Protein AF-A0A671UF10-F1 (afdb_monomer)

Solvent-accessible surface area (backbone atoms only — not comparable to full-atom values): 6852 Å² total; per-residue (Å²): 140,63,80,76,67,70,68,73,80,75,72,84,61,90,75,66,85,94,62,74,87,76,65,87,87,72,61,80,42,65,37,78,41,64,54,100,91,39,79,42,22,31,14,27,54,78,49,103,89,40,70,48,58,39,93,83,57,36,94,18,5,29,61,41,69,54,97,91,36,71,48,23,28,34,58,53,60,46,94,61,75,81,38,90,89,48,62,73,39,55,48,58,38,77,83,45,44,72,60,53,51,47,54,38,50,77,71,75,100

Organism: Sparus aurata (NCBI:txid8175)

Nearest PDB structures (foldseek):
  1op0-assembly1_A  TM=9.049E-01  e=2.643E-02  Deinagkistrodon acutus
  5xrf-assembly1_A  TM=8.864E-01  e=2.195E-02  Deinagkistrodon acutus
  1bqy-assembly1_B  TM=8.274E-01  e=2.063E-02  Trimeresurus stejnegeri
  5ms4-assembly1_A  TM=7.599E-01  e=1.257E-02  Homo sapiens
  4gso-assembly1_A  TM=8.144E-01  e=2.484E-02  Bothrops jararacussu

Foldseek 3Di:
DDPVVVVVPPPPDDDDVVDDDDPPPPQVQWDFDADPVGGAEIWGCPDPPDTFAEPVTGPWGHFDDDPNDRQWTFYDWDPVQPDPVIHGDTHGVVVCVVVVVVVCVVVPD

Structure (mmCIF, N/CA/C/O backbone):
data_AF-A0A671UF10-F1
#
_entry.id   AF-A0A671UF10-F1
#
loop_
_atom_site.group_PDB
_atom_site.id
_atom_site.type_symbol
_atom_site.label_atom_id
_atom_site.label_alt_id
_atom_site.label_comp_id
_atom_site.label_asym_id
_atom_site.l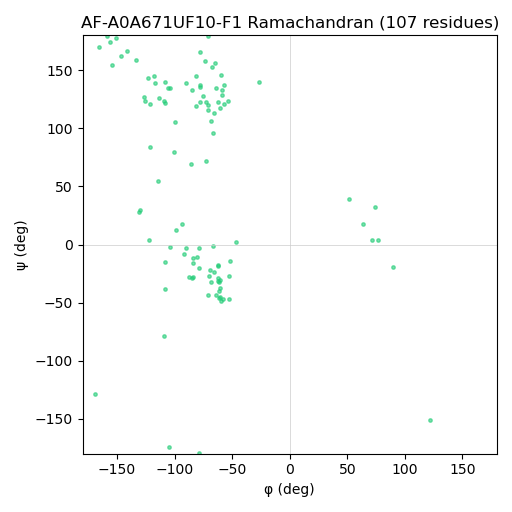abel_entity_id
_atom_site.label_seq_id
_atom_site.pdbx_PDB_ins_code
_atom_site.Cartn_x
_atom_site.Cartn_y
_atom_site.Cartn_z
_atom_site.occupancy
_atom_site.B_iso_or_equiv
_atom_site.auth_seq_id
_atom_site.auth_comp_id
_atom_site.auth_asym_id
_atom_site.auth_atom_id
_atom_site.pdbx_PDB_model_num
ATOM 1 N N . MET A 1 1 ? -11.499 -0.348 -40.374 1.00 45.34 1 MET A N 1
ATOM 2 C CA . MET A 1 1 ? -10.829 0.485 -39.352 1.00 45.34 1 MET A CA 1
ATOM 3 C C . MET A 1 1 ? -11.892 0.785 -38.306 1.00 45.34 1 MET A C 1
ATOM 5 O O . MET A 1 1 ? -12.776 1.582 -38.576 1.00 45.34 1 MET A O 1
ATOM 9 N N . SER A 1 2 ? -11.969 -0.028 -37.249 1.00 43.47 2 SER A N 1
ATOM 10 C CA . SER A 1 2 ? -13.152 -0.080 -36.374 1.00 43.47 2 SER A CA 1
ATOM 11 C C . SER A 1 2 ? -13.031 0.918 -35.226 1.00 43.47 2 SER A C 1
ATOM 13 O O . SER A 1 2 ? -11.970 1.027 -34.615 1.00 43.47 2 SER A O 1
ATOM 15 N N . LEU A 1 3 ? -14.145 1.581 -34.911 1.00 40.16 3 LEU A N 1
ATOM 16 C CA . LEU A 1 3 ? -14.349 2.549 -33.823 1.00 40.16 3 LEU A CA 1
ATOM 17 C C . LEU A 1 3 ? -13.897 2.038 -32.434 1.00 40.16 3 LEU A C 1
ATOM 19 O O . LEU A 1 3 ? -13.691 2.826 -31.519 1.00 40.16 3 LEU A O 1
ATOM 23 N N . HIS A 1 4 ? -13.663 0.730 -32.299 1.00 47.31 4 HIS A N 1
ATOM 24 C CA . HIS A 1 4 ? -13.093 0.091 -31.111 1.00 47.31 4 HIS A CA 1
ATOM 25 C C . HIS A 1 4 ? -11.636 0.495 -30.826 1.00 47.31 4 HIS A C 1
ATOM 27 O O . HIS A 1 4 ? -11.209 0.428 -29.680 1.00 47.31 4 HIS A O 1
ATOM 33 N N . PHE A 1 5 ? -10.873 0.938 -31.832 1.00 46.03 5 PHE A N 1
ATOM 34 C CA . PHE A 1 5 ? -9.475 1.346 -31.636 1.00 46.03 5 PHE A CA 1
ATOM 35 C C . PHE A 1 5 ? -9.345 2.757 -31.035 1.00 46.03 5 PHE A C 1
ATOM 37 O O . PHE A 1 5 ? -8.326 3.085 -30.440 1.00 46.03 5 PHE A O 1
ATOM 44 N N . LEU A 1 6 ? -10.389 3.588 -31.150 1.00 37.62 6 LEU A N 1
ATOM 45 C CA . LEU A 1 6 ? -10.364 4.982 -30.692 1.00 37.62 6 LEU A CA 1
ATOM 46 C C . LEU A 1 6 ? -10.671 5.131 -29.189 1.00 37.62 6 LEU A C 1
ATOM 48 O O . LEU A 1 6 ? -10.370 6.166 -28.606 1.00 37.62 6 LEU A O 1
ATOM 52 N N . LEU A 1 7 ? -11.228 4.098 -28.542 1.00 42.12 7 LEU A N 1
ATOM 53 C CA . LEU A 1 7 ? -11.557 4.130 -27.110 1.00 42.12 7 LEU A CA 1
ATOM 54 C C . LEU A 1 7 ? -10.367 3.774 -26.194 1.00 42.12 7 LEU A C 1
ATOM 56 O O . LEU A 1 7 ? -10.441 3.992 -24.990 1.00 42.12 7 LEU A O 1
ATOM 60 N N . MET A 1 8 ? -9.266 3.255 -26.749 1.00 41.03 8 MET A N 1
ATOM 61 C CA . MET A 1 8 ? -8.054 2.889 -25.993 1.00 41.03 8 MET A CA 1
ATOM 62 C C . MET A 1 8 ? -7.159 4.091 -25.630 1.00 41.03 8 MET A C 1
ATOM 64 O O . MET A 1 8 ? -6.158 3.915 -24.948 1.00 41.03 8 MET A O 1
ATOM 68 N N . ILE A 1 9 ? -7.493 5.314 -26.063 1.00 46.25 9 ILE A N 1
ATOM 69 C CA . ILE A 1 9 ? -6.619 6.497 -25.921 1.00 46.25 9 ILE A CA 1
ATOM 70 C C . ILE A 1 9 ? -6.845 7.280 -24.605 1.00 46.25 9 ILE A C 1
ATOM 72 O O . ILE A 1 9 ? -6.116 8.225 -24.331 1.00 46.25 9 ILE A O 1
ATOM 76 N N . LEU A 1 10 ? -7.797 6.905 -23.739 1.00 36.50 10 LEU A N 1
ATOM 77 C CA . LEU A 1 10 ? -8.105 7.687 -22.521 1.00 36.50 10 LEU A CA 1
ATOM 78 C C . LEU A 1 10 ? -8.160 6.883 -21.211 1.00 36.50 10 LEU A C 1
ATOM 80 O O . LEU A 1 10 ? -8.845 7.281 -20.273 1.00 36.50 10 LEU A O 1
ATOM 84 N N . ALA A 1 11 ? -7.403 5.791 -21.101 1.00 41.97 11 ALA A N 1
ATOM 85 C CA . ALA A 1 11 ? -7.036 5.247 -19.794 1.00 41.9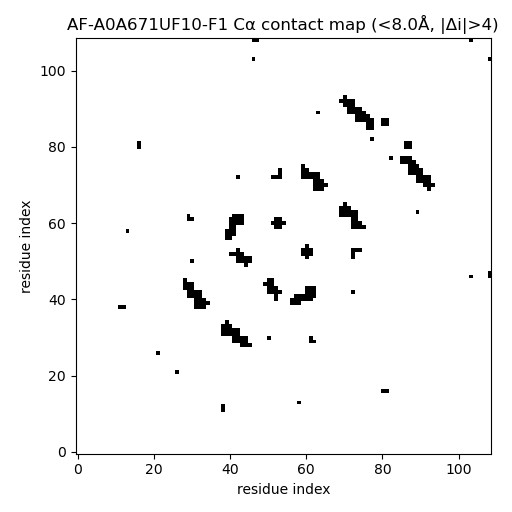7 11 ALA A CA 1
ATOM 86 C C . ALA A 1 11 ? -5.599 5.684 -19.471 1.00 41.97 11 ALA A C 1
ATOM 88 O O . ALA A 1 11 ? -4.653 4.931 -19.666 1.00 41.97 11 ALA A O 1
ATOM 89 N N . LEU A 1 12 ? -5.432 6.929 -19.015 1.00 42.50 12 LEU A N 1
ATOM 90 C CA . LEU A 1 12 ? -4.189 7.400 -18.392 1.00 42.50 12 LEU A CA 1
ATOM 91 C C . LEU A 1 12 ? -4.083 6.767 -16.995 1.00 42.50 12 LEU A C 1
ATOM 93 O O . LEU A 1 12 ? -4.354 7.409 -15.985 1.00 42.50 12 LEU A O 1
ATOM 97 N N . GLY A 1 13 ? -3.801 5.469 -16.949 1.00 50.72 13 GLY A N 1
ATOM 98 C CA . GLY A 1 13 ? -3.405 4.760 -15.739 1.00 50.72 13 GLY A CA 1
ATOM 99 C C . GLY A 1 13 ? -1.993 4.228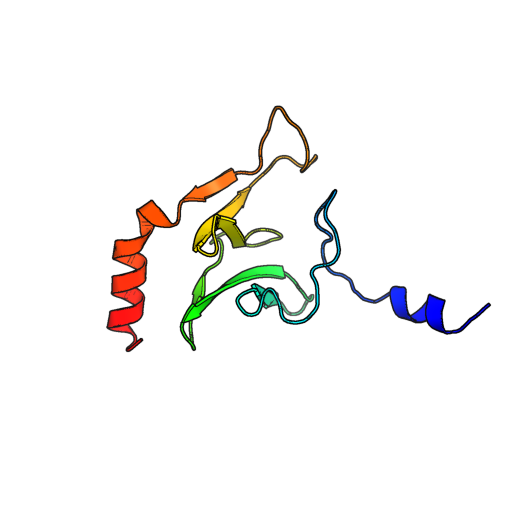 -15.927 1.00 50.72 13 GLY A C 1
ATOM 100 O O . GLY A 1 13 ? -1.659 3.749 -17.010 1.00 50.72 13 GLY A O 1
ATOM 101 N N . SER A 1 14 ? -1.160 4.325 -14.897 1.00 63.19 14 SER A N 1
ATOM 102 C CA . SER A 1 14 ? 0.178 3.738 -14.886 1.00 63.19 14 SER A CA 1
ATOM 103 C C . SER A 1 14 ? 0.056 2.217 -15.057 1.00 63.19 14 SER A C 1
ATOM 105 O O . SER A 1 14 ? -0.569 1.538 -14.241 1.00 63.19 14 SER A O 1
ATOM 107 N N . GLU A 1 15 ? 0.608 1.657 -16.135 1.00 78.50 15 GLU A N 1
ATOM 108 C CA . GLU A 1 15 ? 0.685 0.203 -16.301 1.00 78.50 15 GLU A CA 1
ATOM 109 C C . GLU A 1 15 ? 1.826 -0.368 -15.451 1.00 78.50 15 GLU A C 1
ATOM 111 O O . GLU A 1 15 ? 2.943 0.156 -15.456 1.00 78.50 15 GLU A O 1
ATOM 116 N N . ILE A 1 16 ? 1.583 -1.496 -14.779 1.00 84.00 16 ILE A N 1
ATOM 117 C CA . ILE A 1 16 ? 2.652 -2.251 -14.117 1.00 84.00 16 ILE A CA 1
ATOM 118 C C . ILE A 1 16 ? 3.514 -2.918 -15.196 1.00 84.00 16 ILE A C 1
ATOM 120 O O . ILE A 1 16 ? 3.036 -3.779 -15.940 1.00 84.00 16 ILE A O 1
ATOM 124 N N . LYS A 1 17 ? 4.793 -2.531 -15.290 1.00 85.19 17 LYS A N 1
ATOM 125 C CA . LYS A 1 17 ? 5.738 -3.079 -16.277 1.00 85.19 17 LYS A CA 1
ATOM 126 C C . LYS A 1 17 ? 5.879 -4.595 -16.109 1.00 85.19 17 LYS A C 1
ATOM 128 O O . LYS A 1 17 ? 6.106 -5.085 -15.010 1.00 85.19 17 LYS A O 1
ATOM 133 N N . GLY A 1 18 ? 5.715 -5.337 -17.207 1.00 86.81 18 GLY A N 1
ATOM 134 C CA . GLY A 1 18 ? 5.726 -6.808 -17.197 1.00 86.81 18 GLY A CA 1
ATOM 135 C C . GLY A 1 18 ? 4.487 -7.456 -16.562 1.00 86.81 18 GLY A C 1
ATOM 136 O O . GLY A 1 18 ? 4.431 -8.679 -16.447 1.00 86.81 18 GLY A O 1
ATOM 137 N N . GLY A 1 19 ? 3.496 -6.659 -16.153 1.00 86.81 19 GLY A N 1
ATOM 138 C CA . GLY A 1 19 ? 2.238 -7.135 -15.596 1.00 86.81 19 GLY A CA 1
ATOM 139 C C . GLY A 1 19 ? 1.250 -7.630 -16.654 1.00 86.81 19 GLY A C 1
ATOM 140 O O . GLY A 1 19 ? 1.501 -7.620 -17.858 1.00 86.81 19 GLY A O 1
ATOM 141 N N . HIS A 1 20 ? 0.084 -8.054 -16.180 1.00 90.44 20 HIS A N 1
ATOM 142 C CA . HIS A 1 20 ? -1.070 -8.385 -17.010 1.00 90.44 20 HIS A CA 1
ATOM 143 C C . HIS A 1 20 ? -2.321 -7.739 -16.420 1.00 90.44 20 HIS A C 1
ATOM 145 O O . HIS A 1 20 ? -2.367 -7.405 -15.235 1.00 90.44 20 HIS A O 1
ATOM 151 N N . ILE A 1 21 ? -3.349 -7.567 -17.249 1.00 89.94 21 ILE A N 1
ATOM 152 C CA . ILE A 1 21 ? -4.622 -6.998 -16.806 1.00 89.94 21 ILE A CA 1
ATOM 153 C C . ILE A 1 21 ? -5.241 -7.923 -15.755 1.00 89.94 21 ILE A C 1
ATOM 155 O O . ILE A 1 21 ? -5.501 -9.098 -16.025 1.00 89.94 21 ILE A O 1
ATOM 159 N N . ALA A 1 22 ? -5.500 -7.375 -14.568 1.00 90.50 22 ALA A N 1
ATOM 160 C CA . ALA A 1 22 ? -6.179 -8.097 -13.506 1.00 90.50 22 ALA A CA 1
ATOM 161 C C . ALA A 1 22 ? -7.621 -8.439 -13.930 1.00 90.50 22 ALA A C 1
ATOM 163 O O . ALA A 1 22 ? -8.331 -7.569 -14.454 1.00 90.50 22 ALA A O 1
ATOM 164 N N . PRO A 1 23 ? -8.099 -9.675 -13.698 1.00 92.25 23 PRO A N 1
ATOM 165 C CA . PRO A 1 23 ? -9.482 -10.019 -13.981 1.00 92.25 23 PRO A CA 1
ATOM 166 C C . PRO A 1 23 ? -10.451 -9.148 -13.177 1.00 92.25 23 PRO A C 1
ATOM 168 O O . PRO A 1 23 ? -10.201 -8.769 -12.028 1.00 92.25 23 PRO A O 1
ATOM 171 N N . ARG A 1 24 ? -11.598 -8.844 -13.788 1.00 89.81 24 ARG A N 1
ATOM 172 C CA . ARG A 1 24 ? -12.619 -7.991 -13.176 1.00 89.81 24 ARG A CA 1
ATOM 173 C C . ARG A 1 24 ? -13.064 -8.563 -11.823 1.00 89.81 24 ARG A C 1
ATOM 175 O O . ARG A 1 24 ? -13.314 -9.759 -11.706 1.00 89.81 24 ARG A O 1
ATOM 182 N N . ASN A 1 25 ? -13.216 -7.678 -10.836 1.00 86.62 25 ASN A N 1
ATOM 183 C CA . ASN A 1 25 ? -13.705 -7.968 -9.482 1.00 86.62 25 ASN A CA 1
ATOM 184 C C . ASN A 1 25 ? -12.832 -8.918 -8.639 1.00 86.62 25 ASN A C 1
ATOM 186 O O . ASN A 1 25 ? -13.316 -9.440 -7.640 1.00 86.62 25 ASN A O 1
ATOM 190 N N . GLN A 1 26 ? -11.562 -9.138 -8.993 1.00 89.19 26 GLN A N 1
ATOM 191 C CA . GLN A 1 26 ? -10.665 -9.950 -8.156 1.00 89.19 26 GLN A CA 1
ATOM 192 C C . GLN A 1 26 ? -9.938 -9.151 -7.070 1.00 89.19 26 GLN A C 1
ATOM 194 O O . GLN A 1 26 ? -9.615 -9.700 -6.022 1.00 89.19 26 GLN A O 1
ATOM 199 N N . LEU A 1 27 ? -9.704 -7.858 -7.296 1.00 91.00 27 LEU A N 1
ATOM 200 C CA . LEU A 1 27 ? -8.911 -7.000 -6.412 1.00 91.00 27 LEU A CA 1
ATOM 201 C C . LEU A 1 27 ? -9.790 -5.907 -5.791 1.00 91.00 27 LEU A C 1
ATOM 203 O O . LEU A 1 27 ? -9.508 -4.723 -5.934 1.00 91.00 27 LEU A O 1
ATOM 207 N N . LEU A 1 28 ? -10.891 -6.296 -5.139 1.00 93.69 28 LEU A N 1
ATOM 208 C CA . LEU A 1 28 ? -11.879 -5.348 -4.589 1.00 93.69 28 LEU A CA 1
ATOM 209 C C . LEU A 1 28 ? -11.314 -4.426 -3.495 1.00 93.69 28 LEU A C 1
ATOM 211 O O . LEU A 1 28 ? -11.900 -3.388 -3.213 1.00 93.69 28 LEU A O 1
ATOM 215 N N . TYR A 1 29 ? -10.175 -4.785 -2.903 1.00 94.81 29 TYR A N 1
ATOM 216 C CA . TYR A 1 29 ? -9.445 -3.950 -1.950 1.00 94.81 29 TYR A CA 1
ATOM 217 C C . TYR A 1 29 ? -8.571 -2.878 -2.621 1.00 94.81 29 TYR A C 1
ATOM 219 O O . TYR A 1 29 ? -8.049 -2.018 -1.920 1.00 94.81 29 TYR A O 1
ATOM 227 N N . MET A 1 30 ? -8.365 -2.916 -3.941 1.00 95.06 30 MET A N 1
ATOM 228 C CA . MET A 1 30 ? -7.520 -1.943 -4.635 1.00 95.06 30 MET A CA 1
ATOM 229 C C . MET A 1 30 ? -8.219 -0.582 -4.707 1.00 95.06 30 MET A C 1
ATOM 231 O O . MET A 1 30 ? -9.304 -0.460 -5.277 1.00 95.06 30 MET A O 1
ATOM 235 N N . ALA A 1 31 ? -7.570 0.451 -4.178 1.00 94.69 31 ALA A N 1
ATOM 236 C CA . ALA A 1 31 ? -8.045 1.825 -4.233 1.00 94.69 31 ALA A CA 1
ATOM 237 C C . ALA A 1 31 ? -7.201 2.661 -5.204 1.00 94.69 31 ALA A C 1
ATOM 239 O O . ALA A 1 31 ? -5.975 2.560 -5.237 1.00 94.69 31 ALA A O 1
ATOM 240 N N . SER A 1 32 ? -7.871 3.525 -5.967 1.00 93.62 32 SER A N 1
ATOM 241 C CA . SER A 1 32 ? -7.233 4.588 -6.744 1.00 93.62 32 SER A CA 1
ATOM 242 C C . SER A 1 32 ? -7.364 5.895 -5.971 1.00 93.62 32 SER A C 1
ATOM 244 O O . SER A 1 32 ? -8.438 6.495 -5.963 1.00 93.62 32 SER A O 1
ATOM 246 N N . VAL A 1 33 ? -6.277 6.358 -5.363 1.00 92.12 33 VAL A N 1
ATOM 247 C CA . VAL A 1 33 ? -6.197 7.686 -4.751 1.00 92.12 33 VAL A CA 1
ATOM 248 C C . VAL A 1 33 ? -6.008 8.703 -5.873 1.00 92.12 33 VAL A C 1
ATOM 250 O O . VAL A 1 33 ? -5.084 8.582 -6.675 1.00 92.12 33 VAL A O 1
ATOM 253 N N . GLN A 1 34 ? -6.913 9.676 -5.972 1.00 92.50 34 GLN A N 1
ATOM 254 C CA . GLN A 1 34 ? -6.952 10.623 -7.088 1.00 92.50 34 GLN A CA 1
ATOM 255 C C . GLN A 1 34 ? -6.724 12.059 -6.622 1.00 92.50 34 GLN A C 1
ATOM 257 O O . GLN A 1 34 ? -7.192 12.465 -5.558 1.00 92.50 34 GLN A O 1
ATOM 262 N N . THR A 1 35 ? -6.046 12.838 -7.458 1.00 89.06 35 THR A N 1
ATOM 263 C CA . THR A 1 35 ? -6.000 14.301 -7.373 1.00 89.06 35 THR A CA 1
ATOM 264 C C . THR A 1 35 ? -6.891 14.897 -8.466 1.00 89.06 35 THR A C 1
ATOM 266 O O . THR A 1 35 ? -7.576 14.186 -9.202 1.00 89.06 35 THR A O 1
ATOM 269 N N . ARG A 1 36 ? -6.884 16.228 -8.609 1.00 91.00 36 ARG A N 1
ATOM 270 C CA . ARG A 1 36 ? -7.581 16.908 -9.717 1.00 91.00 36 ARG A CA 1
ATOM 271 C C . ARG A 1 36 ? -7.029 16.530 -11.096 1.00 91.00 36 ARG A C 1
ATOM 273 O O . ARG A 1 36 ? -7.710 16.759 -12.088 1.00 91.00 36 ARG A O 1
ATOM 280 N N . GLU A 1 37 ? -5.819 15.980 -11.145 1.00 88.44 37 GLU A N 1
ATOM 281 C CA . GLU A 1 37 ? -5.120 15.591 -12.372 1.00 88.44 37 GLU A CA 1
ATOM 282 C C . GLU A 1 37 ? -5.383 14.126 -12.759 1.00 88.44 37 GLU A C 1
ATOM 284 O O . GLU A 1 37 ? -5.038 13.718 -13.864 1.00 88.44 37 GLU A O 1
ATOM 289 N N . GLY A 1 38 ? -6.050 13.352 -11.893 1.00 87.81 38 GLY A N 1
ATOM 290 C CA . GLY A 1 38 ? -6.401 11.954 -12.139 1.00 87.81 38 GLY A CA 1
ATOM 291 C C . GLY A 1 38 ? -5.830 11.007 -11.088 1.00 87.81 38 GLY A C 1
ATOM 292 O O . GLY A 1 38 ? -5.679 11.377 -9.922 1.00 87.81 38 GLY A O 1
ATOM 293 N N . HIS A 1 39 ? -5.557 9.761 -11.492 1.00 89.38 39 HIS A N 1
ATOM 294 C CA . HIS A 1 39 ? -4.902 8.773 -10.635 1.00 89.38 39 HIS A CA 1
ATOM 295 C C . HIS A 1 39 ? -3.559 9.320 -10.160 1.00 89.38 39 HIS A C 1
ATOM 297 O O . HIS A 1 39 ? -2.703 9.651 -10.973 1.00 89.38 39 HIS A O 1
ATOM 303 N N . TYR A 1 40 ? -3.407 9.423 -8.846 1.00 89.50 40 TYR A N 1
ATOM 304 C CA . TYR A 1 40 ? -2.175 9.886 -8.236 1.00 89.50 40 TYR A CA 1
ATOM 305 C C . TYR A 1 40 ? -1.435 8.759 -7.558 1.00 89.50 40 TYR A C 1
ATOM 307 O O . TYR A 1 40 ? -0.223 8.790 -7.617 1.00 89.50 40 TYR A O 1
ATOM 315 N N . CYS A 1 41 ? -2.151 7.832 -6.907 1.00 92.06 41 CYS A N 1
ATOM 316 C CA . CYS A 1 41 ? -1.554 6.806 -6.067 1.00 92.06 41 CYS A CA 1
ATOM 317 C C . CYS A 1 41 ? -2.409 5.546 -5.928 1.00 92.06 41 CYS A C 1
ATOM 319 O O . CYS A 1 41 ? -3.643 5.591 -6.002 1.00 92.06 41 CYS A O 1
ATOM 321 N N . GLY A 1 42 ? -1.753 4.420 -5.654 1.00 93.25 42 GLY A N 1
ATOM 322 C CA . GLY A 1 42 ? -2.418 3.195 -5.228 1.00 93.25 42 GLY A CA 1
ATOM 323 C C . GLY A 1 42 ? -2.820 3.236 -3.753 1.00 93.25 42 GLY A C 1
ATOM 324 O O . GLY A 1 42 ? -2.353 4.058 -2.963 1.00 93.25 42 GLY A O 1
ATOM 325 N N . GLY A 1 43 ? -3.682 2.310 -3.353 1.00 94.88 43 GLY A N 1
ATOM 326 C CA . GLY A 1 43 ? -4.060 2.127 -1.959 1.00 94.88 43 GLY A CA 1
ATOM 327 C C . GLY A 1 43 ? -4.766 0.800 -1.726 1.00 94.88 43 GLY A C 1
ATOM 328 O O . GLY A 1 43 ? -5.143 0.108 -2.673 1.00 94.88 43 GLY A O 1
ATOM 329 N N . SER A 1 44 ? -4.954 0.459 -0.455 1.00 96.19 44 SER A N 1
ATOM 330 C CA . SER A 1 44 ? -5.641 -0.762 -0.023 1.00 96.19 44 SER A CA 1
ATOM 331 C C . SER A 1 44 ? -6.769 -0.430 0.936 1.00 96.19 44 SER A C 1
ATOM 333 O O . SER A 1 44 ? -6.513 0.172 1.975 1.00 96.19 44 SER A O 1
ATOM 335 N N . LEU A 1 45 ? -7.995 -0.842 0.634 1.00 96.31 45 LEU A N 1
ATOM 336 C CA . LEU A 1 45 ? -9.101 -0.781 1.583 1.00 96.31 45 LEU A CA 1
ATOM 337 C C . LEU A 1 45 ? -8.816 -1.749 2.741 1.00 96.31 45 LEU A C 1
ATOM 339 O O . LEU A 1 45 ? -8.752 -2.961 2.534 1.00 96.31 45 LEU A O 1
ATOM 343 N N . ILE A 1 46 ? -8.605 -1.206 3.939 1.00 95.44 46 ILE A N 1
ATOM 344 C CA . ILE A 1 46 ? -8.297 -1.975 5.159 1.00 95.44 46 ILE A CA 1
ATOM 345 C C . ILE A 1 46 ? -9.463 -1.994 6.155 1.00 95.44 46 ILE A C 1
ATOM 347 O O . ILE A 1 46 ? -9.487 -2.833 7.051 1.00 95.44 46 ILE A O 1
ATOM 351 N N . SER A 1 47 ? -10.437 -1.102 5.976 1.00 94.38 47 SER A N 1
ATOM 352 C CA . SER A 1 47 ? -11.771 -1.149 6.579 1.00 94.38 47 SER A CA 1
ATOM 353 C C . SER A 1 47 ? -12.745 -0.351 5.709 1.00 94.38 47 SER A C 1
ATOM 355 O O . SER A 1 47 ? -12.311 0.324 4.777 1.00 94.38 47 SER A O 1
ATOM 357 N N . ASP A 1 48 ? -14.041 -0.377 6.028 1.00 92.75 48 ASP A N 1
ATOM 358 C CA . ASP A 1 48 ? -15.093 0.299 5.250 1.00 92.75 48 ASP A CA 1
ATOM 359 C C . ASP A 1 48 ? -14.817 1.789 4.982 1.00 92.75 48 ASP A C 1
ATOM 361 O O . ASP A 1 48 ? -15.264 2.326 3.971 1.00 92.75 48 ASP A O 1
ATOM 365 N N . ASN A 1 49 ? -14.053 2.448 5.861 1.00 93.38 49 ASN A N 1
ATOM 366 C CA . ASN A 1 49 ? -13.767 3.881 5.785 1.00 93.38 49 ASN A CA 1
ATOM 367 C C . ASN A 1 49 ? -12.269 4.218 5.705 1.00 93.38 49 ASN A C 1
ATOM 369 O O . ASN A 1 49 ? -11.915 5.397 5.729 1.00 93.38 49 ASN A O 1
ATOM 373 N N . PHE A 1 50 ? -11.380 3.221 5.626 1.00 95.50 50 PHE A N 1
ATOM 374 C CA . PHE A 1 50 ? -9.933 3.449 5.658 1.00 95.50 50 PHE A CA 1
ATOM 375 C C . PHE A 1 50 ? -9.217 2.805 4.478 1.00 95.50 50 PHE A C 1
ATOM 377 O O . PHE A 1 50 ? -9.293 1.598 4.244 1.00 95.50 50 PHE A O 1
ATOM 384 N N . VAL A 1 51 ? -8.435 3.633 3.785 1.00 96.06 51 VAL A N 1
ATOM 385 C CA . VAL A 1 51 ? -7.490 3.212 2.754 1.00 96.06 51 VAL A CA 1
ATOM 386 C C . VAL A 1 51 ? -6.072 3.395 3.286 1.00 96.06 51 VAL A C 1
ATOM 388 O O . VAL A 1 51 ? -5.684 4.495 3.673 1.00 96.06 51 VAL A O 1
ATOM 391 N N . LEU A 1 52 ? -5.289 2.319 3.285 1.00 96.38 52 LEU A N 1
ATOM 392 C CA . LEU A 1 52 ? -3.857 2.343 3.563 1.00 96.38 52 LEU A CA 1
ATOM 393 C C . LEU A 1 52 ? -3.086 2.681 2.283 1.00 96.38 52 LEU A C 1
ATOM 395 O O . LEU A 1 52 ? -3.339 2.085 1.236 1.00 96.38 52 LEU A O 1
ATOM 399 N N . THR A 1 53 ? -2.139 3.615 2.368 1.00 96.00 53 THR A N 1
ATOM 400 C CA . THR A 1 53 ? -1.295 4.044 1.243 1.00 96.00 53 THR A CA 1
ATOM 401 C C . THR A 1 53 ? 0.079 4.531 1.731 1.00 96.00 53 THR A C 1
ATOM 403 O O . THR A 1 53 ? 0.349 4.541 2.934 1.00 96.00 53 THR A O 1
ATOM 406 N N . ALA A 1 54 ? 0.969 4.901 0.809 1.00 94.25 54 ALA A N 1
ATOM 407 C CA . ALA A 1 54 ? 2.290 5.444 1.112 1.00 94.25 54 ALA A CA 1
ATOM 408 C C . ALA A 1 54 ? 2.209 6.942 1.446 1.00 94.25 54 ALA A C 1
ATOM 410 O O . ALA A 1 54 ? 1.437 7.685 0.847 1.00 94.25 54 ALA A O 1
ATOM 411 N N . ALA A 1 55 ? 3.041 7.415 2.376 1.00 90.38 55 ALA A N 1
ATOM 412 C CA . ALA A 1 55 ? 3.011 8.817 2.804 1.00 90.38 55 ALA A CA 1
ATOM 413 C C . ALA A 1 55 ? 3.486 9.802 1.716 1.00 90.38 55 ALA A C 1
ATOM 415 O O . ALA A 1 55 ? 3.001 10.927 1.652 1.00 90.38 55 ALA A O 1
ATOM 416 N N . HIS A 1 56 ? 4.422 9.389 0.856 1.00 87.06 56 HIS A N 1
ATOM 417 C CA . HIS A 1 56 ? 5.047 10.224 -0.184 1.00 87.06 56 HIS A CA 1
ATOM 418 C C . HIS A 1 56 ? 4.364 10.132 -1.557 1.00 87.06 56 HIS A C 1
ATOM 420 O O . HIS A 1 56 ? 4.989 10.471 -2.552 1.00 87.06 56 HIS A O 1
ATOM 426 N N . CYS A 1 57 ? 3.127 9.628 -1.589 1.00 78.88 57 CYS A N 1
ATOM 427 C CA . CYS A 1 57 ? 2.370 9.154 -2.749 1.00 78.88 57 CYS A CA 1
ATOM 428 C C . CYS A 1 57 ? 2.698 9.748 -4.139 1.00 78.88 57 CYS A C 1
ATOM 430 O O . CYS A 1 57 ? 2.881 10.948 -4.271 1.00 78.88 57 CYS A O 1
ATOM 432 N N . GLY A 1 58 ? 2.690 8.868 -5.145 1.00 65.44 58 GLY A N 1
ATOM 433 C CA . GLY A 1 58 ? 2.916 8.984 -6.600 1.00 65.44 58 GLY A CA 1
ATOM 434 C C . GLY A 1 58 ? 2.473 7.617 -7.168 1.00 65.44 58 GLY A C 1
ATOM 435 O O . GLY A 1 58 ? 1.491 7.098 -6.678 1.00 65.44 58 GLY A O 1
ATOM 436 N N . ASP A 1 59 ? 3.215 6.859 -7.979 1.00 61.53 59 ASP A N 1
ATOM 437 C CA . ASP A 1 59 ? 2.806 5.454 -8.298 1.00 61.53 59 ASP A CA 1
ATOM 438 C C . ASP A 1 59 ? 2.844 4.460 -7.098 1.00 61.53 59 ASP A C 1
ATOM 440 O O . ASP A 1 59 ? 2.520 3.274 -7.207 1.00 61.53 59 ASP A O 1
ATOM 444 N N . SER A 1 60 ? 3.263 4.941 -5.928 1.00 78.31 60 SER A N 1
ATOM 445 C CA . SER A 1 60 ? 3.384 4.215 -4.664 1.00 78.31 60 SER A CA 1
ATOM 446 C C . SER A 1 60 ? 2.023 3.868 -4.024 1.00 78.31 60 SER A C 1
ATOM 448 O O . SER A 1 60 ? 0.953 4.166 -4.543 1.00 78.31 60 SER A O 1
ATOM 450 N N . GLY A 1 61 ? 2.029 3.197 -2.870 1.00 88.44 61 GLY A N 1
ATOM 451 C CA . GLY A 1 61 ? 0.838 3.034 -2.027 1.00 88.44 61 GLY A CA 1
ATOM 452 C C . GLY A 1 61 ? -0.047 1.811 -2.288 1.00 88.44 61 GLY A C 1
ATOM 453 O O . GLY A 1 61 ? -0.791 1.404 -1.396 1.00 88.44 61 GLY A O 1
ATOM 454 N N . GLY A 1 62 ? 0.049 1.177 -3.459 1.00 92.81 62 GLY A N 1
ATOM 455 C CA . GLY A 1 62 ? -0.655 -0.083 -3.737 1.00 92.81 62 GLY A CA 1
ATOM 456 C C . GLY A 1 62 ? -0.173 -1.255 -2.855 1.00 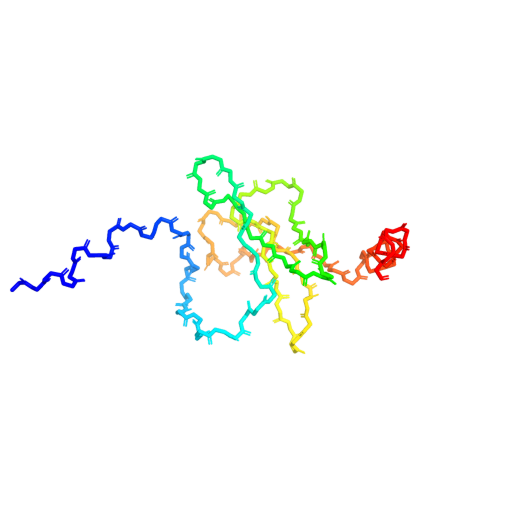92.81 62 GLY A C 1
ATOM 457 O O . GLY A 1 62 ? 0.963 -1.227 -2.370 1.00 92.81 62 GLY A O 1
ATOM 458 N N . PRO A 1 63 ? -0.997 -2.300 -2.637 1.00 95.12 63 PRO A N 1
ATOM 459 C CA . PRO A 1 63 ? -0.606 -3.451 -1.827 1.00 95.12 63 PRO A CA 1
ATOM 460 C C . PRO A 1 63 ? 0.308 -4.430 -2.570 1.00 95.12 63 PRO A C 1
ATOM 462 O O . PRO A 1 63 ? -0.005 -4.877 -3.674 1.00 95.12 63 PRO A O 1
ATOM 465 N N . LEU A 1 64 ? 1.361 -4.888 -1.892 1.00 95.62 64 LEU A N 1
ATOM 466 C CA . LEU A 1 64 ? 1.971 -6.190 -2.158 1.00 95.62 64 LEU A CA 1
ATOM 467 C C . LEU A 1 64 ? 1.153 -7.265 -1.440 1.00 95.62 64 LEU A C 1
ATOM 469 O O . LEU A 1 64 ? 1.049 -7.247 -0.211 1.00 95.62 64 LEU A O 1
ATOM 473 N N . VAL A 1 65 ? 0.594 -8.208 -2.198 1.00 95.25 65 VAL A N 1
ATOM 474 C CA . VAL A 1 65 ? -0.262 -9.269 -1.655 1.00 95.25 65 VAL A CA 1
ATOM 475 C C . VAL A 1 65 ? 0.452 -10.613 -1.690 1.00 95.25 65 VAL A C 1
ATOM 477 O O . VAL A 1 65 ? 0.807 -11.110 -2.755 1.00 95.25 65 VAL A O 1
ATOM 480 N N . CYS A 1 66 ? 0.596 -11.229 -0.519 1.00 95.00 66 CYS A N 1
ATOM 481 C CA . CYS A 1 66 ? 1.161 -12.564 -0.344 1.00 95.00 66 CYS A CA 1
ATOM 482 C C . CYS A 1 66 ? 0.116 -13.449 0.338 1.00 95.00 66 CYS A C 1
ATOM 484 O O . CYS A 1 66 ? -0.335 -13.133 1.436 1.00 95.00 66 CYS A O 1
ATOM 486 N N . ASN A 1 67 ? -0.284 -14.556 -0.298 1.00 93.75 67 ASN A N 1
ATOM 487 C CA . ASN A 1 67 ? -1.287 -15.492 0.240 1.00 93.75 67 ASN A CA 1
ATOM 488 C C . ASN A 1 67 ? -2.602 -14.814 0.681 1.00 93.75 67 ASN A C 1
ATOM 490 O O . ASN A 1 67 ? -3.174 -15.159 1.711 1.00 93.75 67 ASN A O 1
ATOM 494 N N . GLY A 1 68 ? -3.063 -13.819 -0.083 1.00 90.81 68 GLY A N 1
ATOM 495 C CA . GLY A 1 68 ? -4.285 -13.066 0.222 1.00 90.81 68 GLY A CA 1
ATOM 496 C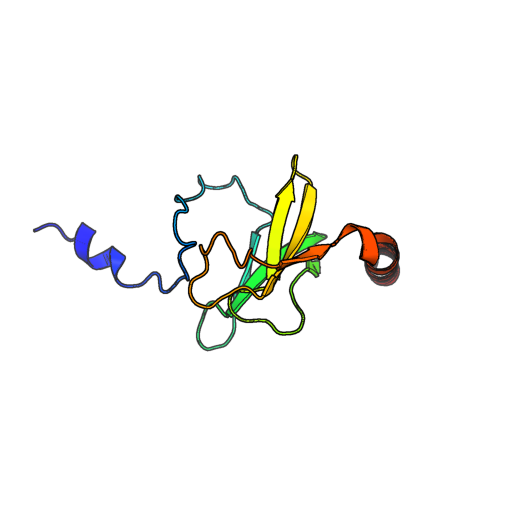 C . GLY A 1 68 ? -4.143 -12.024 1.338 1.00 90.81 68 GLY A C 1
ATOM 497 O O . GLY A 1 68 ? -5.129 -11.387 1.692 1.00 90.81 68 GLY A O 1
ATOM 498 N N . VAL A 1 69 ? -2.940 -11.819 1.880 1.00 93.44 69 VAL A N 1
ATOM 499 C CA . VAL A 1 69 ? -2.654 -10.814 2.910 1.00 93.44 69 VAL A CA 1
ATOM 500 C C . VAL A 1 69 ? -1.891 -9.648 2.293 1.00 93.44 69 VAL A C 1
ATOM 502 O O . VAL A 1 69 ? -0.920 -9.860 1.566 1.00 93.44 69 VAL A O 1
ATOM 505 N N . ALA A 1 70 ? -2.295 -8.417 2.615 1.00 94.94 70 ALA A N 1
ATOM 506 C CA . ALA A 1 70 ? -1.511 -7.221 2.318 1.00 94.94 70 ALA A CA 1
ATOM 507 C C . ALA A 1 70 ? -0.223 -7.236 3.161 1.00 94.94 70 ALA A C 1
ATOM 509 O O . ALA A 1 70 ? -0.222 -6.874 4.336 1.00 94.94 70 ALA A O 1
ATOM 510 N N . ALA A 1 71 ? 0.862 -7.725 2.564 1.00 97.25 71 ALA A N 1
ATOM 511 C CA . ALA A 1 71 ? 2.159 -7.885 3.210 1.00 97.25 71 ALA A CA 1
ATOM 512 C C . ALA A 1 71 ? 2.988 -6.596 3.161 1.00 97.25 71 ALA A C 1
ATOM 514 O O . ALA A 1 71 ? 3.797 -6.340 4.053 1.00 97.25 71 ALA A O 1
ATOM 515 N N . GLY A 1 72 ? 2.778 -5.776 2.130 1.00 96.94 72 GLY A N 1
ATOM 516 C CA . GLY A 1 72 ? 3.532 -4.548 1.933 1.00 96.94 72 GLY A CA 1
ATOM 517 C C . GLY A 1 72 ? 2.721 -3.435 1.286 1.00 96.94 72 GLY A C 1
ATOM 518 O O . GLY A 1 72 ? 1.697 -3.686 0.656 1.00 96.94 72 GLY A O 1
ATOM 519 N N . VAL A 1 73 ? 3.221 -2.212 1.416 1.00 96.81 73 VAL A N 1
ATOM 520 C CA . VAL A 1 73 ? 2.753 -1.027 0.682 1.00 96.81 73 VAL A CA 1
ATOM 521 C C . VAL A 1 73 ? 3.883 -0.582 -0.241 1.00 96.81 73 VAL A C 1
ATOM 523 O O . VAL A 1 73 ? 5.000 -0.402 0.244 1.00 96.81 73 VAL A O 1
ATOM 526 N N . VAL A 1 74 ? 3.628 -0.431 -1.547 1.00 93.94 74 VAL A N 1
ATOM 527 C CA . VAL A 1 74 ? 4.643 0.035 -2.515 1.00 93.94 74 VAL A CA 1
ATOM 528 C C . VAL A 1 74 ? 5.236 1.345 -2.005 1.00 93.94 74 VAL A C 1
ATOM 530 O O . VAL A 1 74 ? 4.492 2.292 -1.751 1.00 93.94 74 VAL A O 1
ATOM 533 N N . SER A 1 75 ? 6.557 1.395 -1.841 1.00 92.56 75 SER A N 1
ATOM 534 C CA . SER A 1 75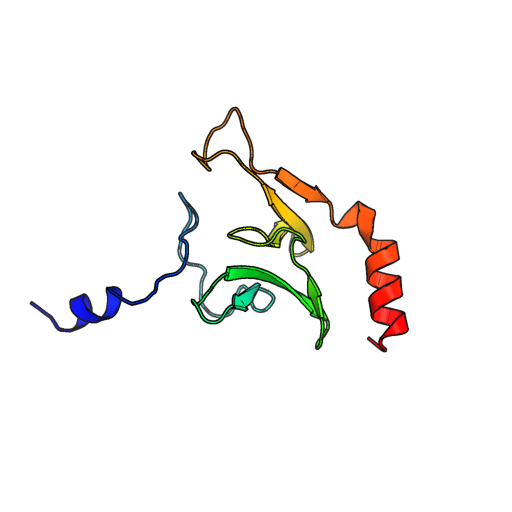 ? 7.253 2.572 -1.330 1.00 92.56 75 SER A CA 1
ATOM 535 C C . SER A 1 75 ? 8.049 3.230 -2.451 1.00 92.56 75 SER A C 1
ATOM 537 O O . SER A 1 75 ? 7.564 4.182 -3.057 1.00 92.56 75 SER A O 1
ATOM 539 N N . PHE A 1 76 ? 9.211 2.691 -2.799 1.00 89.94 76 PHE A N 1
ATOM 540 C CA . PHE A 1 76 ? 10.075 3.228 -3.847 1.00 89.94 76 PHE A CA 1
ATOM 541 C C . PHE A 1 76 ? 10.714 2.093 -4.645 1.00 89.94 76 PHE A C 1
ATOM 543 O O . PHE A 1 76 ? 10.686 0.936 -4.234 1.00 89.94 76 PHE A O 1
ATOM 550 N N . GLY A 1 77 ? 11.297 2.434 -5.781 1.00 86.56 77 GLY A N 1
ATOM 551 C CA . GLY A 1 77 ? 12.036 1.529 -6.647 1.00 86.56 77 GLY A CA 1
ATOM 552 C C . GLY A 1 77 ? 12.968 2.343 -7.531 1.00 86.56 77 GLY A C 1
ATOM 553 O O . GLY A 1 77 ? 13.007 3.571 -7.418 1.00 86.56 77 GLY A O 1
ATOM 554 N N . ASP A 1 78 ? 13.722 1.654 -8.373 1.00 83.06 78 ASP A N 1
ATOM 555 C CA . ASP A 1 78 ? 14.526 2.307 -9.400 1.00 83.06 78 ASP A CA 1
ATOM 556 C C . ASP A 1 78 ? 13.649 2.830 -10.554 1.00 83.06 78 ASP A C 1
ATOM 558 O O . ASP A 1 78 ? 12.524 2.359 -10.747 1.00 83.06 78 ASP A O 1
ATOM 562 N N . GLU A 1 79 ? 14.152 3.806 -11.318 1.00 75.75 79 GLU A N 1
ATOM 563 C CA . GLU A 1 79 ? 13.452 4.339 -12.499 1.00 75.75 79 GLU A CA 1
ATOM 564 C C . GLU A 1 79 ? 13.241 3.255 -13.566 1.00 75.75 79 GLU A C 1
ATOM 566 O O . GLU A 1 79 ? 12.214 3.225 -14.253 1.00 75.75 79 GLU A O 1
ATOM 571 N N . GLU A 1 80 ? 14.173 2.307 -13.663 1.00 76.31 80 GLU A N 1
ATOM 572 C CA . GLU A 1 80 ? 14.006 1.084 -14.429 1.00 76.31 80 GLU A CA 1
ATOM 573 C C . GLU A 1 80 ? 13.301 0.036 -13.551 1.00 76.31 80 GLU A C 1
ATOM 575 O O . GLU A 1 80 ? 13.920 -0.951 -13.174 1.00 76.31 80 GLU A O 1
ATOM 580 N N . CYS A 1 81 ? 12.008 0.235 -13.223 1.00 74.75 81 CYS A N 1
ATOM 581 C CA . CYS A 1 81 ? 11.161 -0.508 -12.251 1.00 74.75 81 CYS A CA 1
ATOM 582 C C . CYS A 1 81 ? 11.183 -2.066 -12.277 1.00 74.75 81 CYS A C 1
ATOM 584 O O . CYS A 1 81 ? 10.414 -2.714 -11.556 1.00 74.75 81 CYS A O 1
ATOM 586 N N . ASN A 1 82 ? 11.988 -2.680 -13.143 1.00 75.69 82 ASN A N 1
ATOM 587 C CA . ASN A 1 82 ? 12.224 -4.106 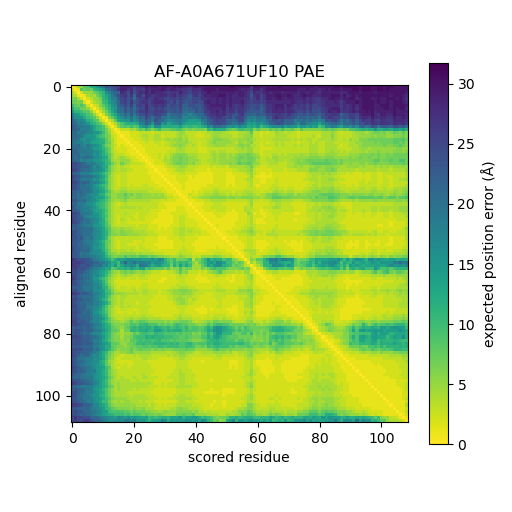-13.313 1.00 75.69 82 ASN A CA 1
ATOM 588 C C . ASN A 1 82 ? 13.734 -4.473 -13.351 1.00 75.69 82 ASN A C 1
ATOM 590 O O . ASN A 1 82 ? 14.103 -5.454 -14.001 1.00 75.69 82 ASN A O 1
ATOM 594 N N . ASP A 1 83 ? 14.612 -3.704 -12.696 1.00 80.50 83 ASP A N 1
ATOM 595 C CA . ASP A 1 83 ? 16.019 -4.082 -12.497 1.00 80.50 83 ASP A CA 1
ATOM 596 C C . ASP A 1 83 ? 16.143 -5.166 -11.410 1.00 80.50 83 ASP A C 1
ATOM 598 O O . ASP A 1 83 ? 15.664 -5.038 -10.282 1.00 80.50 83 ASP A O 1
ATOM 602 N N . GLN A 1 84 ? 16.824 -6.262 -11.743 1.00 77.56 84 GLN A N 1
ATOM 603 C CA . GLN A 1 84 ? 17.082 -7.368 -10.824 1.00 77.56 84 GLN A CA 1
ATOM 604 C C . GLN A 1 84 ? 18.075 -7.002 -9.700 1.00 77.56 84 GLN A C 1
ATOM 606 O O . GLN A 1 84 ? 18.091 -7.665 -8.661 1.00 77.56 84 GLN A O 1
ATOM 611 N N . HIS A 1 85 ? 18.907 -5.974 -9.883 1.00 85.06 85 HIS A N 1
ATOM 612 C CA . HIS A 1 85 ? 19.858 -5.494 -8.875 1.00 85.06 85 HIS A CA 1
ATOM 613 C C . HIS A 1 85 ? 19.211 -4.529 -7.878 1.00 85.06 85 HIS A C 1
ATOM 615 O O . HIS A 1 85 ? 19.640 -4.470 -6.723 1.00 85.06 85 HIS A O 1
ATOM 621 N N . PHE A 1 86 ? 18.169 -3.814 -8.307 1.00 86.50 86 PHE A N 1
ATOM 622 C CA . PHE A 1 86 ? 17.455 -2.822 -7.510 1.00 86.50 86 PHE A CA 1
ATOM 623 C C . PHE A 1 86 ? 15.973 -3.198 -7.406 1.00 86.50 86 PHE A C 1
ATOM 625 O O . PHE A 1 86 ? 15.142 -2.713 -8.174 1.00 86.50 86 PHE A O 1
ATO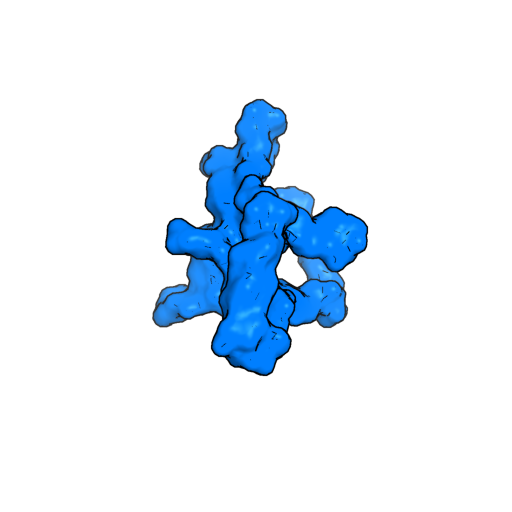M 632 N N . PRO A 1 87 ? 15.616 -4.084 -6.458 1.00 89.31 87 PRO A N 1
ATOM 633 C CA . PRO A 1 87 ? 14.241 -4.528 -6.319 1.00 89.31 87 PRO A CA 1
ATOM 634 C C . PRO A 1 87 ? 13.338 -3.386 -5.849 1.00 89.31 87 PRO A C 1
ATOM 636 O O . PRO A 1 87 ? 13.755 -2.499 -5.101 1.00 89.31 87 PRO A O 1
ATOM 639 N N . ASN A 1 88 ? 12.059 -3.477 -6.205 1.00 89.81 88 ASN A N 1
ATOM 640 C CA . ASN A 1 88 ? 11.030 -2.621 -5.628 1.00 89.81 88 ASN A CA 1
ATOM 641 C C . ASN A 1 88 ? 10.976 -2.809 -4.105 1.00 89.81 88 ASN A C 1
ATOM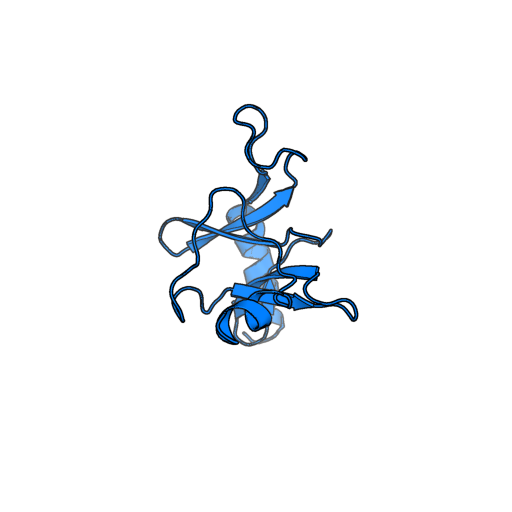 643 O O . ASN A 1 88 ? 10.962 -3.933 -3.593 1.00 89.81 88 ASN A O 1
ATOM 647 N N . VAL A 1 89 ? 10.935 -1.696 -3.380 1.00 92.69 89 VAL A N 1
ATOM 648 C CA . VAL A 1 89 ? 10.931 -1.651 -1.921 1.00 92.69 89 VAL A CA 1
ATOM 649 C C . VAL A 1 89 ? 9.529 -1.345 -1.415 1.00 92.69 89 VAL A C 1
ATOM 651 O O . VAL A 1 89 ? 8.840 -0.436 -1.885 1.00 92.69 89 VAL A O 1
ATOM 654 N N . TYR A 1 90 ? 9.121 -2.101 -0.400 1.00 95.19 90 TYR A N 1
ATOM 655 C CA . TYR A 1 90 ? 7.796 -2.032 0.198 1.00 95.19 90 TYR A CA 1
ATOM 656 C C . TYR A 1 90 ? 7.909 -1.743 1.692 1.00 95.19 90 TYR A C 1
ATOM 658 O O . TYR A 1 90 ? 8.791 -2.267 2.373 1.00 95.19 90 TYR A O 1
ATOM 666 N N . THR A 1 91 ? 6.982 -0.952 2.222 1.00 96.38 91 THR A N 1
ATOM 667 C CA . THR A 1 91 ? 6.809 -0.825 3.671 1.00 96.38 91 THR A CA 1
ATOM 668 C C . THR A 1 91 ? 6.206 -2.121 4.202 1.00 96.38 91 THR A C 1
ATOM 670 O O . THR A 1 91 ? 5.105 -2.483 3.795 1.00 96.38 91 THR A O 1
ATOM 673 N N . ASP A 1 92 ? 6.905 -2.809 5.108 1.00 97.44 92 ASP A N 1
ATOM 674 C CA . ASP A 1 92 ? 6.441 -4.048 5.750 1.00 97.44 92 ASP A CA 1
ATOM 675 C C . ASP A 1 92 ? 5.252 -3.772 6.688 1.00 97.44 92 ASP A C 1
ATOM 677 O O . ASP A 1 92 ? 5.416 -3.229 7.785 1.00 97.44 92 ASP A O 1
ATOM 681 N N . VAL A 1 93 ? 4.049 -4.176 6.266 1.00 97.31 93 VAL A N 1
ATOM 682 C CA . VAL A 1 93 ? 2.793 -3.943 7.003 1.00 97.31 93 VAL A CA 1
ATOM 683 C C . VAL A 1 93 ? 2.822 -4.605 8.382 1.00 97.31 93 VAL A C 1
ATOM 685 O O . VAL A 1 93 ? 2.244 -4.074 9.333 1.00 97.31 93 VAL A O 1
ATOM 688 N N . SER A 1 94 ? 3.536 -5.725 8.538 1.00 97.19 94 SER A N 1
ATOM 689 C CA . SER A 1 94 ? 3.584 -6.459 9.807 1.00 97.19 94 SER A CA 1
ATOM 690 C C . SER A 1 94 ? 4.195 -5.629 10.940 1.00 97.19 94 SER A C 1
ATOM 692 O O . SER A 1 94 ? 3.767 -5.749 12.088 1.00 97.19 94 SER A O 1
ATOM 694 N N . LYS A 1 95 ? 5.137 -4.728 10.623 1.00 98.06 95 LYS A N 1
ATOM 695 C CA . LYS A 1 95 ? 5.783 -3.842 11.606 1.00 98.06 95 LYS A CA 1
ATOM 696 C C . LYS A 1 95 ? 4.845 -2.773 12.149 1.00 98.06 95 LYS A C 1
ATOM 698 O O . LYS A 1 95 ? 5.029 -2.326 13.277 1.00 98.06 95 LYS A O 1
ATOM 703 N N . PHE A 1 96 ? 3.837 -2.393 11.370 1.00 97.69 96 PHE A N 1
ATOM 704 C CA . PHE A 1 96 ? 2.896 -1.328 11.713 1.00 97.69 96 PHE A CA 1
ATOM 705 C C . PHE A 1 96 ? 1.538 -1.853 12.169 1.00 97.69 96 PHE A C 1
ATOM 707 O O . PHE A 1 96 ? 0.684 -1.060 12.558 1.00 97.69 96 PHE A O 1
ATOM 714 N N . ARG A 1 97 ? 1.334 -3.176 12.176 1.00 96.62 97 ARG A N 1
ATOM 715 C CA . ARG A 1 97 ? 0.042 -3.778 12.510 1.00 96.62 97 ARG A CA 1
ATOM 716 C C . ARG A 1 97 ? -0.543 -3.300 13.851 1.00 96.62 97 ARG A C 1
ATOM 718 O O . ARG A 1 97 ? -1.704 -2.902 13.834 1.00 96.62 97 ARG A O 1
ATOM 725 N N . PRO A 1 98 ? 0.214 -3.238 14.969 1.00 98.00 98 PRO A N 1
ATOM 726 C CA . PRO A 1 98 ? -0.338 -2.749 16.235 1.00 98.00 98 PRO A CA 1
ATOM 727 C C . PRO A 1 98 ? -0.832 -1.299 16.162 1.00 98.00 98 PRO A C 1
ATOM 729 O O . PRO A 1 98 ? -1.854 -0.962 16.751 1.00 98.00 98 PRO A O 1
ATOM 732 N N . TRP A 1 99 ? -0.120 -0.449 15.419 1.00 97.81 99 TRP A N 1
ATOM 733 C CA . TRP A 1 99 ? -0.503 0.947 15.227 1.00 97.81 99 TRP A CA 1
ATOM 734 C C . TRP A 1 99 ? -1.742 1.072 14.333 1.00 97.81 99 TRP A C 1
ATOM 736 O O . TRP A 1 99 ? -2.664 1.806 14.673 1.00 97.81 99 TRP A O 1
ATOM 746 N N . ILE A 1 100 ? -1.807 0.309 13.238 1.00 97.00 100 ILE A N 1
ATOM 747 C CA . ILE A 1 100 ? -2.985 0.273 12.359 1.00 97.00 100 ILE A CA 1
ATOM 748 C C . ILE A 1 100 ? -4.226 -0.144 13.158 1.00 97.00 100 ILE A C 1
ATOM 750 O O . ILE A 1 100 ? -5.254 0.524 13.085 1.00 97.00 100 ILE A O 1
ATOM 754 N N . ASP A 1 101 ? -4.119 -1.199 13.969 1.00 96.62 101 ASP A N 1
ATOM 755 C CA . ASP A 1 101 ? -5.226 -1.680 14.803 1.00 96.62 101 ASP A CA 1
ATOM 756 C C . ASP A 1 101 ? -5.687 -0.644 15.821 1.00 96.62 101 ASP A C 1
ATOM 758 O O . ASP A 1 101 ? -6.887 -0.490 16.051 1.00 96.62 101 ASP A O 1
ATOM 762 N N . GLN A 1 102 ? -4.740 0.077 16.423 1.00 97.12 102 GLN A N 1
ATOM 763 C CA . GLN A 1 102 ? -5.058 1.168 17.330 1.00 97.12 102 GLN A CA 1
ATOM 764 C C . GLN A 1 102 ? -5.880 2.251 16.618 1.00 97.12 102 GLN A C 1
ATOM 766 O O . GLN A 1 102 ? -6.933 2.630 17.126 1.00 97.12 102 GLN A O 1
ATOM 771 N N . ILE A 1 103 ? -5.449 2.700 15.435 1.00 96.75 103 ILE A N 1
ATOM 772 C CA . ILE A 1 103 ? -6.156 3.730 14.661 1.00 96.75 103 ILE A CA 1
ATOM 773 C C . ILE A 1 103 ? -7.558 3.262 14.267 1.00 96.75 103 ILE A C 1
ATOM 775 O O . ILE A 1 103 ? -8.522 4.007 14.439 1.00 96.75 103 ILE A O 1
ATOM 779 N N . LEU A 1 104 ? -7.697 2.031 13.773 1.00 95.56 104 LEU A N 1
ATOM 780 C CA . LEU A 1 104 ? -9.001 1.486 13.393 1.00 95.56 104 LEU A CA 1
ATOM 781 C C . LEU A 1 104 ? -9.954 1.436 14.594 1.00 95.56 104 LEU A C 1
ATOM 783 O O . LEU A 1 104 ? -11.086 1.909 14.503 1.00 95.56 104 LEU A O 1
ATOM 787 N N . LYS A 1 105 ? -9.466 0.970 15.748 1.00 94.88 105 LYS A N 1
ATOM 788 C CA . LYS A 1 105 ? -10.250 0.902 16.983 1.00 94.88 105 LYS A CA 1
ATOM 789 C C . LYS A 1 105 ? -10.664 2.283 17.498 1.00 94.88 105 LYS A C 1
ATOM 791 O O . LYS A 1 105 ? -11.805 2.458 17.918 1.00 94.88 105 LYS A O 1
ATOM 796 N N . GLU A 1 106 ? -9.757 3.259 17.485 1.00 94.69 106 GLU A N 1
ATOM 797 C CA . GLU A 1 106 ? -10.038 4.639 17.912 1.00 94.69 106 GLU A CA 1
ATOM 798 C C . GLU A 1 106 ? -11.105 5.315 17.039 1.00 94.69 106 GLU A C 1
ATOM 800 O O . GLU A 1 106 ? -11.865 6.146 17.531 1.00 94.69 106 GLU A O 1
ATOM 805 N N . ASN A 1 107 ? -11.202 4.919 15.768 1.00 91.00 107 ASN A N 1
ATOM 806 C CA . ASN A 1 107 ? -12.169 5.450 14.809 1.00 91.00 107 ASN A CA 1
ATOM 807 C C . ASN A 1 107 ? -13.411 4.556 14.630 1.00 91.00 107 ASN A C 1
ATOM 809 O O . ASN A 1 107 ? -14.198 4.779 13.710 1.00 91.00 107 ASN A O 1
ATOM 813 N N . GLY A 1 108 ? -13.614 3.569 15.512 1.00 82.69 108 GLY A N 1
ATOM 814 C CA . GLY A 1 108 ? -14.838 2.765 15.567 1.00 82.69 108 GLY A CA 1
ATOM 815 C C . GLY A 1 108 ? -14.995 1.736 14.444 1.00 82.69 108 GLY A C 1
ATOM 816 O O . GLY A 1 108 ? -16.125 1.485 14.028 1.00 82.69 108 GLY A O 1
ATOM 817 N N . CYS A 1 109 ? -13.886 1.171 13.953 1.00 69.62 109 CYS A N 1
ATOM 818 C CA . CYS A 1 109 ? -13.862 0.057 12.997 1.00 69.62 109 CYS A CA 1
ATOM 819 C C . CYS A 1 109 ? -13.671 -1.300 13.690 1.00 69.62 109 CYS A C 1
ATOM 821 O O . CYS A 1 109 ? -12.923 -1.361 14.695 1.00 69.62 109 CYS A O 1
#

Secondary structure (DSSP, 8-state):
--GGGGGGG----PPPTT--PPPTTS-TTEEEEEETTEEEEEEEEEETTEEE--TT-SS--PEEEETTEEEEEEEE--SSTT-SSSPPEEEEHHHHHHHHHHHHHHTT-

Radius of gyration: 16.16 Å; Cα contacts (8 Å, |Δi|>4): 147; chains: 1; bounding box: 35×32×57 Å

pLDDT: mean 84.49, std 16.94, range [36.5, 98.06]

Sequence (109 aa):
MSLHFLLMILALGSEIKGGHIAPRNQLLYMASVQTREGHYCGGSLISDNFVLTAAHCGDSGGPLVCNGVAAGVVSFGDEECNDQHFPNVYTDVSKFRPWIDQILKENGC

Mean predicted aligned error: 7.91 Å

InterPro domains:
  IPR001254 Serine proteases, trypsin domain [PF00089] (16-57)
  IPR001254 Serine proteases, trypsin domain [PF00089] (58-100)
  IPR001254 Serine proteases, trypsin domain [PS50240] (1-105)
  IPR009003 Peptidase S1, PA clan [SSF50494] (3-57)
  IPR009003 Peptidase S1, PA clan [SSF50494] (58-106)
  IPR018114 Serine proteases, trypsin family, histidine active site [PS00134] (52-57)
  IPR033116 Serine proteases, trypsin family, serine active site [PS00135] (54-65)
  IPR050430 Peptidase S1 family serine proteases [PTHR24276] (58-106)